Protein AF-A0A941GBY7-F1 (afdb_monomer_lite)

Structure (mmCIF, N/CA/C/O backbone):
data_AF-A0A941GBY7-F1
#
_entry.id   AF-A0A941GBY7-F1
#
loop_
_atom_site.group_PDB
_atom_site.id
_atom_site.type_symbol
_atom_site.label_atom_id
_atom_site.label_alt_id
_atom_site.label_comp_id
_atom_site.label_asym_id
_atom_site.label_entity_id
_atom_site.label_seq_id
_atom_site.pdbx_PDB_ins_code
_atom_site.Cartn_x
_atom_site.Cartn_y
_atom_site.Cartn_z
_atom_site.occupancy
_atom_site.B_iso_or_equiv
_atom_site.auth_seq_id
_atom_site.auth_comp_id
_atom_site.auth_asym_id
_atom_site.auth_atom_id
_atom_site.pdbx_PDB_model_num
ATOM 1 N N . MET A 1 1 ? 12.170 17.954 30.247 1.00 37.78 1 MET A N 1
ATOM 2 C CA . MET A 1 1 ? 12.314 16.527 29.883 1.00 37.78 1 MET A CA 1
ATOM 3 C C . MET A 1 1 ? 11.097 16.130 29.065 1.00 37.78 1 MET A C 1
ATOM 5 O O . MET A 1 1 ? 9.995 16.237 29.581 1.00 37.78 1 MET A O 1
ATOM 9 N N . VAL A 1 2 ? 11.261 15.759 27.794 1.00 40.28 2 VAL A N 1
ATOM 10 C CA . VAL A 1 2 ? 10.148 15.296 26.946 1.00 40.28 2 VAL A CA 1
ATOM 11 C C . VAL A 1 2 ? 10.122 13.772 27.020 1.00 40.28 2 VAL A C 1
ATOM 13 O O . VAL A 1 2 ? 11.065 13.121 26.584 1.00 40.28 2 VAL A O 1
ATOM 16 N N . HIS A 1 3 ? 9.088 13.201 27.634 1.00 43.56 3 HIS A N 1
ATOM 17 C CA . HIS A 1 3 ? 8.859 11.757 27.631 1.00 43.56 3 HIS A CA 1
ATOM 18 C C . HIS A 1 3 ? 8.096 11.383 26.361 1.00 43.56 3 HIS A C 1
ATOM 20 O O . HIS A 1 3 ? 6.925 11.730 26.212 1.00 43.56 3 HIS A O 1
ATOM 26 N N . ALA A 1 4 ? 8.750 10.672 25.444 1.00 46.84 4 ALA A N 1
ATOM 27 C CA . ALA A 1 4 ? 8.043 9.957 24.394 1.00 46.84 4 ALA A CA 1
ATOM 28 C C . ALA A 1 4 ? 7.341 8.764 25.057 1.00 46.84 4 ALA A C 1
ATOM 30 O O . ALA A 1 4 ? 7.985 7.768 25.382 1.00 46.84 4 ALA A O 1
ATOM 31 N N . GLN A 1 5 ? 6.036 8.877 25.318 1.00 52.03 5 GLN A N 1
ATOM 32 C CA . GLN A 1 5 ? 5.239 7.700 25.654 1.00 52.03 5 GLN A CA 1
ATOM 33 C C . GLN A 1 5 ? 5.257 6.780 24.430 1.00 52.03 5 GLN A C 1
ATOM 35 O O . GLN A 1 5 ? 4.668 7.098 23.398 1.00 52.03 5 GLN A O 1
ATOM 40 N N . GLY A 1 6 ? 6.008 5.681 24.521 1.00 51.50 6 GLY A N 1
ATOM 41 C CA . GLY A 1 6 ? 6.032 4.655 23.487 1.00 51.50 6 GLY A CA 1
ATOM 42 C C . GLY A 1 6 ? 4.633 4.068 23.313 1.00 51.50 6 GLY A C 1
ATOM 43 O O . GLY A 1 6 ? 4.013 3.650 24.286 1.00 51.50 6 GLY A O 1
ATOM 44 N N . GLY A 1 7 ? 4.126 4.074 22.082 1.00 51.25 7 GLY A N 1
ATOM 45 C CA . GLY A 1 7 ? 2.881 3.406 21.710 1.00 51.25 7 GLY A CA 1
ATOM 46 C C . GLY A 1 7 ? 3.167 2.098 20.977 1.00 51.25 7 GLY A C 1
ATOM 47 O O . GLY A 1 7 ? 4.108 2.022 20.189 1.00 51.25 7 GLY A O 1
ATOM 48 N N . GLU A 1 8 ? 2.351 1.075 21.220 1.00 49.72 8 GLU A N 1
ATOM 49 C CA . GLU A 1 8 ? 2.406 -0.206 20.508 1.00 49.72 8 GLU A CA 1
ATOM 50 C C . GLU A 1 8 ? 1.492 -0.154 19.270 1.00 49.72 8 GLU A C 1
ATOM 52 O O . GLU A 1 8 ? 0.307 0.168 19.380 1.00 49.72 8 GLU A O 1
ATOM 57 N N . ILE A 1 9 ? 2.024 -0.475 18.083 1.00 47.28 9 ILE A N 1
ATOM 58 C CA . ILE A 1 9 ? 1.229 -0.637 16.855 1.00 47.28 9 ILE A CA 1
ATOM 59 C C . ILE A 1 9 ? 1.098 -2.133 16.575 1.00 47.28 9 ILE A C 1
ATOM 61 O O . ILE A 1 9 ? 2.081 -2.793 16.244 1.00 47.28 9 ILE A O 1
ATOM 65 N N . ARG A 1 10 ? -0.121 -2.668 16.693 1.00 48.28 10 ARG A N 1
ATOM 66 C CA . ARG A 1 10 ? -0.429 -4.064 16.353 1.00 48.28 10 ARG A CA 1
ATOM 67 C C . ARG A 1 10 ? -1.014 -4.148 14.950 1.00 48.28 10 ARG A C 1
ATOM 69 O O . ARG A 1 10 ? -2.079 -3.595 14.690 1.00 48.28 10 ARG A O 1
ATOM 76 N N . PHE A 1 11 ? -0.329 -4.867 14.066 1.00 54.28 11 PHE A N 1
ATOM 77 C CA . PHE A 1 11 ? -0.818 -5.186 12.728 1.00 54.28 11 PHE A CA 1
ATOM 78 C C . PHE A 1 11 ? -1.492 -6.561 12.753 1.00 54.28 11 PHE A C 1
ATOM 80 O O . PHE A 1 11 ? -0.863 -7.550 13.119 1.00 54.28 11 PHE A O 1
ATOM 87 N N . TYR A 1 12 ? -2.764 -6.625 12.360 1.00 54.88 12 TYR A N 1
ATOM 88 C CA . TYR A 1 12 ? -3.480 -7.881 12.137 1.00 54.88 12 TYR A CA 1
ATOM 89 C C . TYR A 1 12 ? -3.675 -8.055 10.630 1.00 54.88 12 TYR A C 1
ATOM 91 O O . TYR A 1 12 ? -4.356 -7.251 9.999 1.00 54.88 12 TYR A O 1
ATOM 99 N N . GLY A 1 13 ? -3.060 -9.081 10.045 1.00 53.50 13 GLY A N 1
ATOM 100 C CA . GLY A 1 13 ? -3.167 -9.386 8.620 1.00 53.50 13 GLY A CA 1
ATOM 101 C C . GLY A 1 13 ? -2.752 -10.824 8.328 1.00 53.50 13 GLY A C 1
ATOM 102 O O . GLY A 1 13 ? -2.022 -11.431 9.109 1.00 53.50 13 GLY A O 1
ATOM 103 N N . ALA A 1 14 ? -3.234 -11.374 7.217 1.00 50.75 14 ALA A N 1
ATOM 104 C CA . ALA A 1 14 ? -2.762 -12.650 6.695 1.00 50.75 14 ALA A CA 1
ATOM 105 C C . ALA A 1 14 ? -1.593 -12.397 5.734 1.00 50.75 14 ALA A C 1
ATOM 107 O O . ALA A 1 14 ? -1.696 -11.546 4.850 1.00 50.75 14 ALA A O 1
ATOM 108 N N . VAL A 1 15 ? -0.495 -13.143 5.885 1.00 49.91 15 VAL A N 1
ATOM 109 C CA . VAL A 1 15 ? 0.539 -13.227 4.846 1.00 49.91 15 VAL A CA 1
ATOM 110 C C . VAL A 1 15 ? 0.012 -14.180 3.776 1.00 49.91 15 VAL A C 1
ATOM 112 O O . VAL A 1 15 ? 0.206 -15.388 3.849 1.00 49.91 15 VAL A O 1
ATOM 115 N N . VAL A 1 16 ? -0.740 -13.637 2.825 1.00 47.25 16 VAL A N 1
ATOM 116 C CA . VAL A 1 16 ? -1.002 -14.304 1.543 1.00 47.25 16 VAL A CA 1
ATOM 117 C C . VAL A 1 16 ? 0.313 -14.318 0.750 1.00 47.25 16 VAL A C 1
ATOM 119 O O . VAL A 1 16 ? 1.094 -13.375 0.893 1.00 47.25 16 VAL A O 1
ATOM 122 N N . GLU A 1 17 ? 0.579 -15.402 0.004 1.00 48.00 17 GLU A N 1
ATOM 123 C CA . GLU A 1 17 ? 1.711 -15.607 -0.933 1.00 48.00 17 GLU A CA 1
ATOM 124 C C . GLU A 1 17 ? 2.308 -14.306 -1.475 1.00 48.00 17 GLU A C 1
ATOM 126 O O . GLU A 1 17 ? 1.513 -13.409 -1.748 1.00 48.00 17 GLU A O 1
ATOM 131 N N . PRO A 1 18 ? 3.649 -14.194 -1.657 1.00 55.41 18 PRO A N 1
ATOM 132 C CA . PRO A 1 18 ? 4.381 -12.925 -1.727 1.00 55.41 18 PRO A CA 1
ATOM 133 C C . PRO A 1 18 ? 3.567 -11.862 -2.444 1.00 55.41 18 PRO A C 1
ATOM 135 O O . PRO A 1 18 ? 3.534 -11.810 -3.673 1.00 55.41 18 PRO A O 1
ATOM 138 N N . ALA A 1 19 ? 2.839 -11.074 -1.645 1.00 62.25 19 ALA A N 1
ATOM 139 C CA . ALA A 1 19 ? 1.800 -10.243 -2.205 1.00 62.25 19 ALA A CA 1
ATOM 140 C C . ALA A 1 19 ? 2.494 -9.282 -3.162 1.00 62.25 19 ALA A C 1
ATOM 142 O O . ALA A 1 19 ? 3.402 -8.536 -2.769 1.00 62.25 19 ALA A O 1
ATOM 143 N N . SER A 1 20 ? 2.094 -9.317 -4.434 1.00 75.81 20 SER A N 1
ATOM 144 C CA . SER A 1 20 ? 2.694 -8.456 -5.449 1.00 75.81 20 SER A CA 1
ATOM 145 C C . SER A 1 20 ? 2.594 -6.987 -5.038 1.00 75.81 20 SER A C 1
ATOM 147 O O . SER A 1 20 ? 3.386 -6.183 -5.512 1.00 75.81 20 SER A O 1
ATOM 149 N N . CYS A 1 21 ? 1.688 -6.657 -4.107 1.00 85.12 21 CYS A N 1
ATOM 150 C CA . CYS A 1 21 ? 1.500 -5.359 -3.482 1.00 85.12 21 CYS A CA 1
ATOM 151 C C . CYS A 1 21 ? 1.442 -5.445 -1.950 1.00 85.12 21 CYS A C 1
ATOM 153 O O . CYS A 1 21 ? 0.778 -6.313 -1.389 1.00 85.12 21 CYS A O 1
ATOM 155 N N . LEU A 1 22 ? 2.099 -4.501 -1.272 1.00 85.88 22 LEU A N 1
ATOM 156 C CA . LEU A 1 22 ? 2.088 -4.358 0.184 1.00 85.88 22 LEU A CA 1
ATOM 157 C C . LEU A 1 22 ? 1.482 -3.005 0.581 1.00 85.88 22 LEU A C 1
ATOM 159 O O . LEU A 1 22 ? 1.875 -1.979 0.015 1.00 85.88 22 LEU A O 1
ATOM 163 N N . PRO A 1 23 ? 0.561 -2.964 1.560 1.00 83.75 23 PRO A N 1
ATOM 164 C CA . PRO A 1 23 ? 0.056 -1.708 2.085 1.00 83.75 23 PRO A CA 1
ATOM 165 C C . PRO A 1 23 ? 1.096 -1.054 3.003 1.00 83.75 23 PRO A C 1
ATOM 167 O O . PRO A 1 23 ? 1.738 -1.708 3.825 1.00 83.75 23 PRO A O 1
ATOM 170 N N . LYS A 1 24 ? 1.231 0.263 2.893 1.00 82.94 24 LYS A N 1
ATOM 171 C CA . LYS A 1 24 ? 2.051 1.113 3.752 1.00 82.94 24 LYS A CA 1
ATOM 172 C C . LYS A 1 24 ? 1.140 2.080 4.487 1.00 82.94 24 LYS A C 1
ATOM 174 O O . LYS A 1 24 ? 0.463 2.908 3.878 1.00 82.94 24 LYS A O 1
ATOM 179 N N . THR A 1 25 ? 1.131 1.980 5.809 1.00 76.62 25 THR A N 1
ATOM 180 C CA . THR A 1 25 ? 0.357 2.869 6.677 1.00 76.62 25 THR A CA 1
ATOM 181 C C . THR A 1 25 ? 1.296 3.817 7.414 1.00 76.62 25 THR A C 1
ATOM 183 O O . THR A 1 25 ? 2.433 3.467 7.741 1.00 76.62 25 THR A O 1
ATOM 186 N N . ARG A 1 26 ? 0.838 5.046 7.672 1.00 73.56 26 ARG A N 1
ATOM 187 C CA . ARG A 1 26 ? 1.528 5.959 8.594 1.00 73.56 26 ARG A CA 1
ATOM 188 C C . ARG A 1 26 ? 0.850 5.920 9.962 1.00 73.56 26 ARG A C 1
ATOM 190 O O . ARG A 1 26 ? -0.377 6.024 10.013 1.00 73.56 26 ARG A O 1
ATOM 197 N N . PRO A 1 27 ? 1.611 5.841 11.068 1.00 68.19 27 PRO A N 1
ATOM 198 C CA . PRO A 1 27 ? 1.046 5.950 12.408 1.00 68.19 27 PRO A CA 1
ATOM 199 C C . PRO A 1 27 ? 0.178 7.209 12.545 1.00 68.19 27 PRO A C 1
ATOM 201 O O . PRO A 1 27 ? 0.583 8.295 12.136 1.00 68.19 27 PRO A O 1
ATOM 204 N N . GLY A 1 28 ? -1.030 7.060 13.091 1.00 67.12 28 GLY A N 1
ATOM 205 C CA . GLY A 1 28 ? -1.968 8.171 13.296 1.00 67.12 28 GLY A CA 1
ATOM 206 C C . GLY A 1 28 ? -2.713 8.661 12.047 1.00 67.12 28 GLY A C 1
ATOM 207 O O . GLY A 1 28 ? -3.566 9.538 12.175 1.00 67.12 28 GLY A O 1
ATOM 208 N N . SER A 1 29 ? -2.455 8.092 10.865 1.00 69.25 29 SER A N 1
ATOM 209 C CA . SER A 1 29 ? -3.155 8.421 9.619 1.00 69.25 29 SER A CA 1
ATOM 210 C C . SER A 1 29 ? -3.961 7.2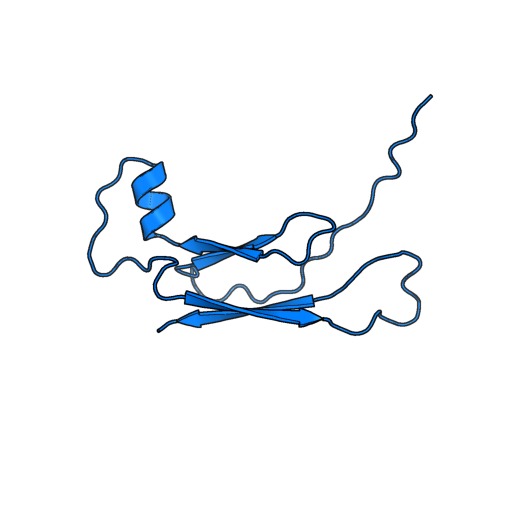30 9.102 1.00 69.25 29 SER A C 1
ATOM 212 O O . SER A 1 29 ? -3.510 6.091 9.170 1.00 69.25 29 SER A O 1
ATOM 214 N N . LEU A 1 30 ? -5.143 7.503 8.543 1.00 69.81 30 LEU A N 1
ATOM 215 C CA . LEU A 1 30 ? -5.919 6.524 7.765 1.00 69.81 30 LEU A CA 1
ATOM 216 C C . LEU A 1 30 ? -5.490 6.484 6.290 1.00 69.81 30 LEU A C 1
ATOM 218 O O . LEU A 1 30 ? -6.064 5.740 5.500 1.00 69.81 30 LEU A O 1
ATOM 222 N N . GLN A 1 31 ? -4.497 7.287 5.901 1.00 79.75 31 GLN A N 1
ATOM 223 C CA . GLN A 1 31 ? -3.934 7.218 4.560 1.00 79.75 31 GLN A CA 1
ATOM 224 C C . GLN A 1 31 ? -3.092 5.953 4.427 1.00 79.75 31 GLN A C 1
ATOM 226 O O . GLN A 1 31 ? -2.104 5.762 5.143 1.00 79.75 31 GLN A O 1
ATOM 231 N N . VAL A 1 32 ? -3.489 5.117 3.476 1.00 83.25 32 VAL A N 1
ATOM 232 C CA . VAL A 1 32 ? -2.785 3.900 3.096 1.00 83.25 32 VAL A CA 1
ATOM 233 C C . VAL A 1 32 ? -2.245 4.103 1.694 1.00 83.25 32 VAL A C 1
ATOM 235 O O . VAL A 1 32 ? -3.006 4.371 0.766 1.00 83.25 32 VAL A O 1
ATOM 238 N N . SER A 1 33 ? -0.931 3.990 1.540 1.00 84.88 33 SER A N 1
ATOM 239 C CA . SER A 1 33 ? -0.314 3.836 0.227 1.00 84.88 33 SER A CA 1
ATOM 240 C C . SER A 1 33 ? -0.065 2.360 -0.054 1.00 84.88 33 SER A C 1
ATOM 242 O O . SER A 1 33 ? -0.086 1.526 0.848 1.00 84.88 33 SER A O 1
ATOM 244 N N . VAL A 1 34 ? 0.151 2.021 -1.317 1.00 87.25 34 VAL A N 1
ATOM 245 C CA . VAL A 1 34 ? 0.495 0.663 -1.730 1.00 87.25 34 VAL A CA 1
ATOM 246 C C . VAL A 1 34 ? 1.815 0.707 -2.466 1.00 87.25 34 VAL A C 1
ATOM 248 O O . VAL A 1 34 ? 2.055 1.594 -3.281 1.00 87.25 34 VAL A O 1
ATOM 251 N N . GLU A 1 35 ? 2.668 -0.262 -2.172 1.00 88.69 35 GLU A N 1
ATOM 252 C CA . GLU A 1 35 ? 3.897 -0.502 -2.905 1.00 88.69 35 GLU A CA 1
ATOM 253 C C . GLU A 1 35 ? 3.836 -1.882 -3.551 1.00 88.69 35 GLU A C 1
ATOM 255 O O . GLU A 1 35 ? 3.813 -2.896 -2.844 1.00 88.69 35 GLU A O 1
ATOM 260 N N . CYS A 1 36 ? 3.837 -1.922 -4.884 1.00 89.38 36 CYS A N 1
ATOM 261 C CA . CYS A 1 36 ? 3.881 -3.170 -5.625 1.00 89.38 36 CYS A CA 1
ATOM 262 C C . CYS A 1 36 ? 5.270 -3.482 -6.180 1.00 89.38 36 CYS A C 1
ATOM 264 O O . CYS A 1 36 ? 6.228 -2.716 -6.042 1.00 89.38 36 CYS A O 1
ATOM 266 N N . GLU A 1 37 ? 5.392 -4.670 -6.758 1.00 88.88 37 GLU A N 1
ATOM 267 C CA . GLU A 1 37 ? 6.617 -5.186 -7.348 1.00 88.88 37 GLU A CA 1
ATOM 268 C C . GLU A 1 37 ? 7.168 -4.262 -8.430 1.00 88.88 37 GLU A C 1
ATOM 270 O O . GLU A 1 37 ? 8.364 -3.980 -8.415 1.00 88.88 37 GLU A O 1
ATOM 275 N N . ALA A 1 38 ? 6.307 -3.721 -9.298 1.00 89.62 38 ALA A N 1
ATOM 276 C CA . ALA A 1 38 ? 6.727 -2.776 -10.324 1.00 89.62 38 ALA A CA 1
ATOM 277 C C . ALA A 1 38 ? 7.368 -1.525 -9.706 1.00 89.62 38 ALA A C 1
ATOM 279 O O . ALA A 1 38 ? 8.414 -1.074 -10.168 1.00 89.62 38 ALA A O 1
ATOM 280 N N . GLU A 1 39 ? 6.785 -0.960 -8.646 1.00 90.25 39 GLU A N 1
ATOM 281 C CA . GLU A 1 39 ? 7.342 0.209 -7.960 1.00 90.25 39 GLU A CA 1
ATOM 282 C C . GLU A 1 39 ? 8.649 -0.128 -7.232 1.00 90.25 39 GLU A C 1
ATOM 284 O O . GLU A 1 39 ? 9.598 0.655 -7.311 1.00 90.25 39 GLU A O 1
ATOM 289 N N . ARG A 1 40 ? 8.751 -1.307 -6.598 1.00 88.88 40 ARG A N 1
ATOM 290 C CA . ARG A 1 40 ? 10.009 -1.778 -5.987 1.00 88.88 40 ARG A CA 1
ATOM 291 C C . ARG A 1 40 ? 11.105 -1.989 -7.024 1.00 88.88 40 ARG A C 1
ATOM 293 O O . ARG A 1 40 ? 12.240 -1.579 -6.796 1.00 88.88 40 ARG A O 1
ATOM 300 N N . ALA A 1 41 ? 10.777 -2.598 -8.161 1.00 88.75 41 ALA A N 1
ATOM 301 C CA . ALA A 1 41 ? 11.710 -2.803 -9.261 1.00 88.75 41 ALA A CA 1
ATOM 302 C C . ALA A 1 41 ? 12.215 -1.457 -9.796 1.00 88.75 41 ALA A C 1
ATOM 304 O O . ALA A 1 41 ? 13.427 -1.264 -9.878 1.00 88.75 41 ALA A O 1
ATOM 305 N N . ARG A 1 42 ? 11.318 -0.486 -10.034 1.00 88.56 42 ARG A N 1
ATOM 306 C CA . ARG A 1 42 ? 11.699 0.882 -10.443 1.00 88.56 42 ARG A CA 1
ATOM 307 C C . ARG A 1 42 ? 12.617 1.553 -9.431 1.00 88.56 42 ARG A C 1
ATOM 309 O O . ARG A 1 42 ? 13.639 2.103 -9.825 1.00 88.56 42 ARG A O 1
ATOM 316 N N . ALA A 1 43 ? 12.270 1.504 -8.145 1.00 89.00 43 ALA A N 1
ATOM 317 C CA . ALA A 1 43 ? 13.068 2.116 -7.083 1.00 89.00 43 ALA A CA 1
ATOM 318 C C . ALA A 1 43 ? 14.465 1.482 -6.956 1.00 89.00 43 ALA A C 1
ATOM 320 O O . ALA A 1 43 ? 15.423 2.170 -6.619 1.00 89.00 43 ALA A O 1
ATOM 321 N N . ALA A 1 44 ? 14.590 0.190 -7.271 1.00 91.50 44 ALA A N 1
ATOM 322 C CA . ALA A 1 44 ? 15.854 -0.541 -7.299 1.00 91.50 44 ALA A CA 1
ATOM 323 C C . ALA A 1 44 ? 16.617 -0.426 -8.637 1.00 91.50 44 ALA A C 1
ATOM 325 O O . ALA A 1 44 ? 17.632 -1.098 -8.810 1.00 91.50 44 ALA A O 1
ATOM 326 N N . GLY A 1 45 ? 16.128 0.361 -9.605 1.00 92.06 45 GLY A N 1
ATOM 327 C CA . GLY A 1 45 ? 16.738 0.483 -10.935 1.00 92.06 45 GLY A CA 1
ATOM 328 C C . GLY A 1 45 ? 16.637 -0.784 -11.795 1.00 92.06 45 GLY A C 1
ATOM 329 O O . GLY A 1 45 ? 17.386 -0.940 -12.757 1.00 92.06 45 GLY A O 1
ATOM 330 N N . ARG A 1 46 ? 15.731 -1.706 -11.453 1.00 92.25 46 ARG A N 1
ATOM 331 C CA . ARG A 1 46 ? 15.486 -2.943 -12.201 1.00 92.25 46 ARG A CA 1
ATOM 332 C C . ARG A 1 46 ? 14.469 -2.703 -13.322 1.00 92.25 46 ARG A C 1
ATOM 334 O O . ARG A 1 46 ? 13.562 -1.882 -13.159 1.00 92.25 46 ARG A O 1
ATOM 341 N N . PRO A 1 47 ? 14.582 -3.433 -14.446 1.00 88.88 47 PRO A N 1
ATOM 342 C CA . PRO A 1 47 ? 13.566 -3.390 -15.485 1.0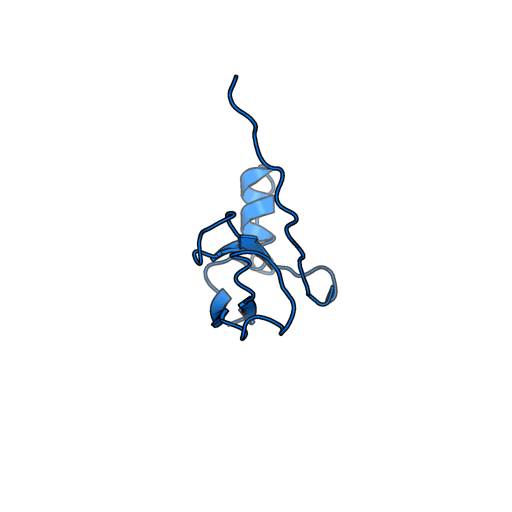0 88.88 47 PRO A CA 1
ATOM 343 C C . PRO A 1 47 ? 12.219 -3.855 -14.924 1.00 88.88 47 PRO A C 1
ATOM 345 O O . PRO A 1 47 ? 12.157 -4.772 -14.106 1.00 88.88 47 PRO A O 1
ATOM 348 N N . VAL A 1 48 ? 11.154 -3.199 -15.377 1.00 89.00 48 VAL A N 1
ATOM 349 C CA . VAL A 1 48 ? 9.771 -3.541 -15.041 1.00 89.00 48 VAL A CA 1
ATOM 350 C C . VAL A 1 48 ? 9.171 -4.259 -16.231 1.00 89.00 48 VAL A C 1
ATOM 352 O O . VAL A 1 48 ? 9.146 -3.694 -17.326 1.00 89.00 48 VAL A O 1
ATOM 355 N N . ASP A 1 49 ? 8.683 -5.472 -16.020 1.00 85.50 49 ASP A N 1
ATOM 356 C CA . ASP A 1 49 ? 7.937 -6.200 -17.040 1.00 85.50 49 ASP A CA 1
ATOM 357 C C . ASP A 1 49 ? 6.423 -5.935 -16.931 1.00 85.50 49 ASP A C 1
ATOM 359 O O . ASP A 1 49 ? 5.934 -5.342 -15.969 1.00 85.50 49 ASP A O 1
ATOM 363 N N . ALA A 1 50 ? 5.669 -6.352 -17.950 1.00 81.06 50 ALA A N 1
ATOM 364 C CA . ALA A 1 50 ? 4.218 -6.174 -17.988 1.00 81.06 50 ALA A CA 1
ATOM 365 C C . ALA A 1 50 ? 3.450 -7.122 -17.043 1.00 81.06 50 ALA A C 1
ATOM 367 O O . ALA A 1 50 ? 2.273 -6.887 -16.778 1.00 81.06 50 ALA A O 1
ATOM 368 N N . SER A 1 51 ? 4.091 -8.186 -16.550 1.00 81.75 51 SER A N 1
ATOM 369 C CA . SER A 1 51 ? 3.514 -9.123 -15.579 1.00 81.75 51 SER A CA 1
ATOM 370 C C . SER A 1 51 ? 3.646 -8.641 -14.130 1.00 81.75 51 SER A C 1
ATOM 372 O O . SER A 1 51 ? 2.855 -9.046 -13.277 1.00 81.75 51 SER A O 1
ATOM 374 N N . MET A 1 52 ? 4.572 -7.718 -13.852 1.00 85.62 52 MET A N 1
ATOM 375 C CA . MET A 1 52 ? 4.718 -7.080 -12.549 1.00 85.62 52 MET A CA 1
ATOM 376 C C . MET A 1 52 ? 3.492 -6.228 -12.228 1.00 85.62 52 MET A C 1
ATOM 378 O O . MET A 1 52 ? 3.120 -5.300 -12.954 1.00 85.62 52 MET A O 1
ATOM 382 N N . ARG A 1 53 ? 2.884 -6.490 -11.070 1.00 85.38 53 ARG A N 1
ATOM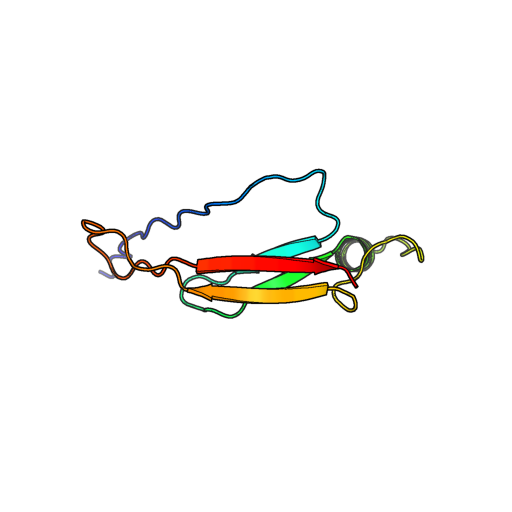 383 C CA . ARG A 1 53 ? 1.783 -5.662 -10.573 1.00 85.38 53 ARG A CA 1
ATOM 384 C C . ARG A 1 53 ? 2.293 -4.270 -10.214 1.00 85.38 53 ARG A C 1
ATOM 386 O O . ARG A 1 53 ? 3.341 -4.114 -9.589 1.00 85.38 53 ARG A O 1
ATOM 393 N N . SER A 1 54 ? 1.498 -3.272 -10.584 1.00 85.25 54 SER A N 1
ATOM 394 C CA . SER A 1 54 ? 1.686 -1.864 -10.242 1.00 85.25 54 SER A CA 1
ATOM 395 C C . SER A 1 54 ? 0.519 -1.388 -9.391 1.00 85.25 54 SER A C 1
ATOM 397 O O . SER A 1 54 ? -0.618 -1.823 -9.590 1.00 85.25 54 SER A O 1
ATOM 399 N N . ALA A 1 55 ? 0.784 -0.428 -8.509 1.00 86.25 55 ALA A N 1
ATOM 400 C CA . ALA A 1 55 ? -0.223 0.210 -7.667 1.00 86.25 55 ALA A CA 1
ATOM 401 C C . ALA A 1 55 ? -1.370 0.846 -8.476 1.00 86.25 55 ALA A C 1
ATOM 403 O O . ALA A 1 55 ? -2.463 1.028 -7.950 1.00 86.25 55 ALA A O 1
ATOM 404 N N . ARG A 1 56 ? -1.158 1.139 -9.769 1.00 85.31 56 ARG A N 1
ATOM 405 C CA . ARG A 1 56 ? -2.200 1.651 -10.679 1.00 85.31 56 ARG A CA 1
ATOM 406 C C . ARG A 1 56 ? -3.374 0.690 -10.882 1.00 85.31 56 ARG A C 1
ATOM 408 O O . ARG A 1 56 ? -4.465 1.151 -11.189 1.00 85.31 56 ARG A O 1
ATOM 415 N N . HIS A 1 57 ? -3.152 -0.611 -10.710 1.00 83.62 57 HIS A N 1
ATOM 416 C CA . HIS A 1 57 ? -4.173 -1.654 -10.859 1.00 83.62 57 HIS A CA 1
ATOM 417 C C . HIS A 1 57 ? -4.608 -2.223 -9.504 1.00 83.62 57 HIS A C 1
ATOM 419 O O . HIS A 1 57 ? -5.075 -3.355 -9.420 1.00 83.62 57 HIS A O 1
ATOM 425 N N . VAL A 1 58 ? -4.412 -1.459 -8.425 1.00 85.19 58 VAL A N 1
ATOM 426 C CA . VAL A 1 58 ? -4.835 -1.852 -7.084 1.00 85.19 58 VAL A CA 1
ATOM 427 C C . VAL A 1 58 ? -5.785 -0.818 -6.524 1.00 85.19 58 VAL A C 1
ATOM 429 O O . VAL A 1 58 ? -5.439 0.350 -6.349 1.00 85.19 58 VAL A O 1
ATOM 432 N N . GLN A 1 59 ? -6.982 -1.272 -6.184 1.00 86.06 59 GLN A N 1
ATOM 433 C CA . GLN A 1 59 ? -7.916 -0.491 -5.400 1.00 86.06 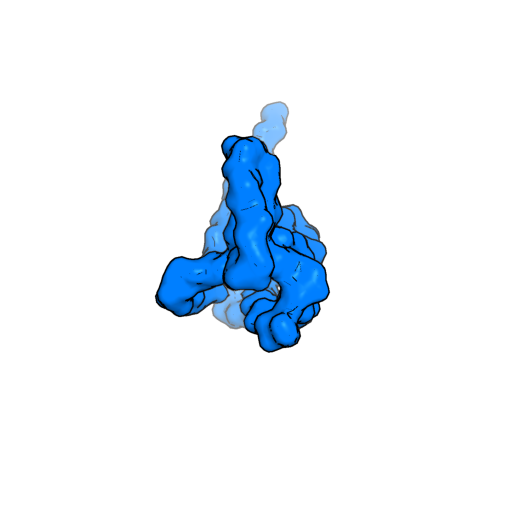59 GLN A CA 1
ATOM 434 C C . GLN A 1 59 ? -7.689 -0.777 -3.917 1.00 86.06 59 GLN A C 1
ATOM 436 O O . GLN A 1 59 ? -7.637 -1.930 -3.490 1.00 86.06 59 GLN A O 1
ATOM 441 N N . VAL A 1 60 ? -7.563 0.287 -3.127 1.00 85.12 60 VAL A N 1
ATOM 442 C CA . VAL A 1 60 ? -7.379 0.207 -1.677 1.00 85.12 60 VAL A CA 1
ATOM 443 C C . VAL A 1 60 ? -8.676 0.591 -0.994 1.00 85.12 60 VAL A C 1
ATOM 445 O O . VAL A 1 60 ? -9.223 1.664 -1.254 1.00 85.12 60 VAL A O 1
ATOM 448 N N . ARG A 1 61 ? -9.139 -0.255 -0.079 1.00 85.69 61 ARG A N 1
ATOM 449 C CA . ARG A 1 61 ? -10.244 0.059 0.824 1.00 85.69 61 ARG A CA 1
ATOM 450 C C . ARG A 1 61 ? -9.768 -0.041 2.267 1.00 85.69 61 ARG A C 1
ATOM 452 O O . ARG A 1 61 ? -9.069 -0.986 2.624 1.00 85.69 61 ARG A O 1
ATOM 459 N N . VAL A 1 62 ? -10.136 0.946 3.076 1.00 82.69 62 VAL A N 1
ATOM 460 C CA . VAL A 1 62 ? -9.794 1.011 4.499 1.00 82.69 62 VAL A CA 1
ATOM 461 C C . VAL A 1 62 ? -11.087 1.061 5.291 1.00 82.69 62 VAL A C 1
ATOM 463 O O . VAL A 1 62 ? -11.817 2.047 5.219 1.00 82.69 62 VAL A O 1
ATOM 466 N N . ASP A 1 63 ? -11.361 0.005 6.045 1.00 82.25 63 ASP A N 1
ATOM 467 C CA . ASP A 1 63 ? -12.560 -0.102 6.868 1.00 82.25 63 ASP A CA 1
ATOM 468 C C . ASP A 1 63 ? -12.172 0.017 8.348 1.00 82.25 63 ASP A C 1
ATOM 470 O O . ASP A 1 63 ? -11.357 -0.776 8.832 1.00 82.25 63 ASP A O 1
ATOM 474 N N . PRO A 1 64 ? -12.700 1.006 9.092 1.00 77.50 64 PRO A N 1
ATOM 475 C CA . PRO A 1 64 ? -12.425 1.121 10.515 1.00 77.50 64 PRO A CA 1
ATOM 476 C C . PRO A 1 64 ? -13.033 -0.072 11.259 1.00 77.50 64 PRO A C 1
ATOM 478 O O . PRO A 1 64 ? -14.170 -0.467 11.008 1.00 77.50 64 PRO A O 1
ATOM 481 N N . LEU A 1 65 ? -12.282 -0.622 12.208 1.00 75.12 65 LEU A N 1
ATOM 482 C CA . LEU A 1 65 ? -12.784 -1.629 13.131 1.00 75.12 65 LEU A CA 1
ATOM 483 C C . LEU A 1 65 ? -13.179 -0.967 14.452 1.00 75.12 65 LEU A C 1
ATOM 485 O O . LEU A 1 65 ? -12.497 -0.035 14.898 1.00 75.12 65 LEU A O 1
ATOM 489 N N . PRO A 1 66 ? -14.243 -1.456 15.112 1.00 71.06 66 PRO A N 1
ATOM 490 C CA . PRO A 1 66 ? -14.586 -0.987 16.443 1.00 71.06 66 PRO A CA 1
ATOM 491 C C . PRO A 1 66 ? -13.395 -1.180 17.393 1.00 71.06 66 PRO A C 1
ATOM 493 O O . PRO A 1 66 ? -12.631 -2.149 17.296 1.00 71.06 66 PRO A O 1
ATOM 496 N N . ALA A 1 67 ? -13.215 -0.227 18.308 1.00 66.94 67 ALA A N 1
ATOM 497 C CA . ALA A 1 67 ? -12.249 -0.381 19.385 1.00 66.94 67 ALA A CA 1
ATOM 498 C C . ALA A 1 67 ? -12.624 -1.629 20.196 1.00 66.94 67 ALA A C 1
ATOM 500 O O . ALA A 1 67 ? -13.791 -1.821 20.534 1.00 66.94 67 ALA A O 1
ATOM 501 N N . ARG A 1 68 ? -11.650 -2.496 20.487 1.00 61.75 68 ARG A N 1
ATOM 502 C CA . ARG A 1 68 ? -11.891 -3.630 21.384 1.00 61.75 68 ARG A CA 1
ATOM 503 C C . ARG A 1 68 ? -12.166 -3.097 22.789 1.00 61.75 68 ARG A C 1
ATOM 505 O O . ARG A 1 68 ? -11.400 -2.265 23.278 1.00 61.75 68 ARG A O 1
ATOM 512 N N . GLU A 1 69 ? -13.224 -3.589 23.432 1.00 47.25 69 GLU A N 1
ATOM 513 C CA . GLU A 1 69 ? -13.463 -3.349 24.858 1.00 47.25 69 GLU A C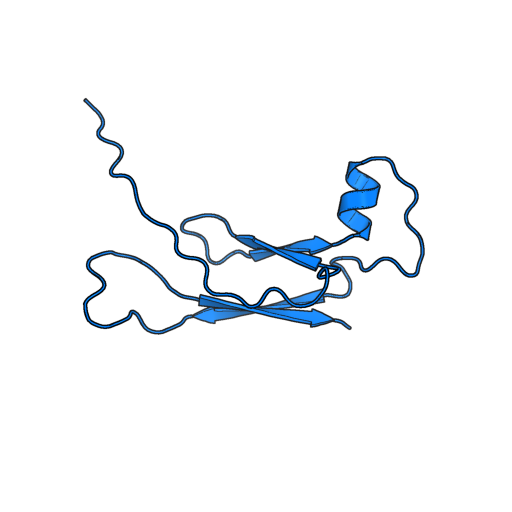A 1
ATOM 514 C C . GLU A 1 69 ? -12.203 -3.709 25.660 1.00 47.25 69 GLU A C 1
ATOM 516 O O . GLU A 1 69 ? -11.592 -4.756 25.447 1.00 47.25 69 GLU A O 1
ATOM 521 N N . GLY A 1 70 ? -11.766 -2.796 26.530 1.00 55.81 70 GLY A N 1
ATOM 522 C CA . GLY A 1 70 ? -10.543 -2.950 27.325 1.00 55.81 70 GLY A CA 1
ATOM 523 C C . GLY A 1 70 ? -9.253 -2.429 26.678 1.00 55.81 70 GLY A C 1
ATOM 524 O O . GLY A 1 70 ? -8.213 -2.436 27.336 1.00 55.81 70 GLY A O 1
ATOM 525 N N . ALA A 1 71 ? -9.280 -1.923 25.440 1.00 56.50 71 ALA A N 1
ATOM 526 C CA . ALA A 1 71 ? -8.136 -1.213 24.867 1.00 56.50 71 ALA A CA 1
ATOM 527 C C . ALA A 1 71 ? -7.972 0.163 25.544 1.00 56.50 71 ALA A C 1
ATOM 529 O O . ALA A 1 71 ? -8.554 1.162 25.121 1.00 56.50 71 ALA A O 1
ATOM 530 N N . GLN A 1 72 ? -7.182 0.225 26.619 1.00 45.84 72 GLN A N 1
ATOM 531 C CA . GLN A 1 72 ? -6.726 1.487 27.201 1.00 45.84 72 GLN A CA 1
ATOM 532 C C . GLN A 1 72 ? -5.777 2.188 26.219 1.00 45.84 72 GLN A C 1
ATOM 534 O O . GLN A 1 72 ? -4.586 1.902 26.160 1.00 45.84 72 GLN A O 1
ATOM 539 N N . GLY A 1 73 ? -6.320 3.103 25.418 1.00 53.84 73 GLY A N 1
ATOM 540 C CA . GLY A 1 73 ? -5.547 3.946 24.511 1.00 53.84 73 GLY A CA 1
ATOM 541 C C . GLY A 1 73 ? -6.322 4.312 23.251 1.00 53.84 73 GLY A C 1
ATOM 542 O O . GLY A 1 73 ? -7.228 3.599 22.831 1.00 53.84 73 GLY A O 1
ATOM 543 N N . LYS A 1 74 ? -5.946 5.427 22.613 1.00 58.94 74 LYS A N 1
ATOM 544 C CA . LYS A 1 74 ? -6.496 5.916 21.331 1.00 58.94 74 LYS A CA 1
ATOM 545 C C . LYS A 1 74 ? -6.115 5.013 20.136 1.00 58.94 74 LYS A C 1
ATOM 547 O O . LYS A 1 74 ? -5.825 5.513 19.049 1.00 58.94 74 LYS A O 1
ATOM 552 N N . THR A 1 75 ? -6.058 3.698 20.320 1.00 60.66 75 THR A N 1
ATOM 553 C CA . THR A 1 75 ? -5.684 2.739 19.280 1.00 60.66 75 THR A CA 1
ATOM 554 C C . THR A 1 75 ? -6.854 2.577 18.320 1.00 60.66 75 THR A C 1
ATOM 556 O O . THR A 1 75 ? -7.888 2.005 18.660 1.00 60.66 75 THR A O 1
ATOM 559 N N . ARG A 1 76 ? -6.704 3.125 17.111 1.00 66.00 76 ARG A N 1
ATOM 560 C CA . ARG A 1 76 ? -7.670 2.964 16.020 1.00 66.00 76 ARG A CA 1
ATOM 561 C C . ARG A 1 76 ? -7.312 1.711 15.232 1.00 66.00 76 ARG A C 1
ATOM 563 O O . ARG A 1 76 ? -6.240 1.655 14.637 1.00 66.00 76 ARG A O 1
ATOM 570 N N . ASN A 1 77 ? -8.210 0.734 15.229 1.00 73.38 77 ASN A N 1
ATOM 571 C CA . ASN A 1 77 ? -8.068 -0.483 14.439 1.00 73.38 77 ASN A CA 1
ATOM 572 C C . ASN A 1 7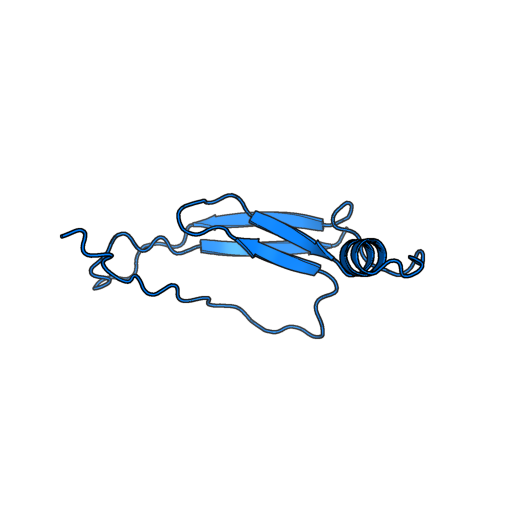7 ? -8.708 -0.275 13.062 1.00 73.38 77 ASN A C 1
ATOM 574 O O . ASN A 1 77 ? -9.721 0.416 12.946 1.00 73.38 77 ASN A O 1
ATOM 578 N N . TYR A 1 78 ? -8.135 -0.871 12.022 1.00 74.38 78 TYR A N 1
ATOM 579 C CA . TYR A 1 78 ? -8.679 -0.826 10.667 1.00 74.38 78 TYR A CA 1
ATOM 580 C C . TYR A 1 78 ? -8.266 -2.072 9.881 1.00 74.38 78 TYR A C 1
ATOM 582 O O . TYR A 1 78 ? -7.213 -2.656 10.139 1.00 74.38 78 TYR A O 1
ATOM 590 N N . VAL A 1 79 ? -9.099 -2.466 8.920 1.00 80.31 79 VAL A N 1
ATOM 591 C CA . VAL A 1 79 ? -8.788 -3.476 7.904 1.00 80.31 79 VAL A CA 1
ATOM 592 C C . VAL A 1 79 ? -8.411 -2.755 6.621 1.00 80.31 79 VAL A C 1
ATOM 594 O O . VAL A 1 79 ? -9.126 -1.859 6.177 1.00 80.31 79 VAL A O 1
ATOM 597 N N . VAL A 1 80 ? -7.293 -3.154 6.021 1.00 81.81 80 VAL A N 1
ATOM 598 C CA . VAL A 1 80 ? -6.899 -2.712 4.682 1.00 81.81 80 VAL A CA 1
ATOM 599 C C . VAL A 1 80 ? -7.160 -3.849 3.705 1.00 81.81 80 VAL A C 1
ATOM 601 O O . VAL A 1 80 ? -6.589 -4.927 3.849 1.00 81.81 80 VAL A O 1
ATOM 604 N N . THR A 1 81 ? -7.990 -3.591 2.700 1.00 84.56 81 THR A N 1
ATOM 605 C CA . THR A 1 81 ? -8.271 -4.521 1.603 1.00 84.56 81 THR A CA 1
ATOM 606 C C . THR A 1 81 ? -7.617 -4.012 0.324 1.00 84.56 81 THR A C 1
ATOM 608 O O . THR A 1 81 ? -7.803 -2.850 -0.044 1.00 84.56 81 THR A O 1
ATOM 611 N N . LEU A 1 82 ? -6.858 -4.881 -0.347 1.00 84.94 82 LEU A N 1
ATOM 612 C CA . LEU A 1 82 ? -6.254 -4.626 -1.655 1.00 84.94 82 LEU A CA 1
ATOM 613 C C . LEU A 1 82 ? -6.980 -5.462 -2.713 1.00 84.94 82 LEU A C 1
ATOM 615 O O . LEU A 1 82 ? -6.902 -6.689 -2.679 1.00 84.94 82 LEU A O 1
ATOM 619 N N . SER A 1 83 ? -7.664 -4.803 -3.646 1.00 84.50 83 SER A N 1
ATOM 620 C CA . SER A 1 83 ? -8.330 -5.453 -4.779 1.00 84.50 83 SER A CA 1
ATOM 621 C C . SER A 1 83 ? -7.501 -5.261 -6.044 1.00 84.50 83 SER A C 1
ATOM 623 O O . SER A 1 83 ? -7.200 -4.126 -6.412 1.00 84.50 83 SER A O 1
ATOM 625 N N . TYR A 1 84 ? -7.140 -6.360 -6.703 1.00 81.56 84 TYR A N 1
ATOM 626 C CA . TYR A 1 84 ? -6.362 -6.355 -7.942 1.00 81.56 84 TYR A CA 1
ATOM 627 C C . TYR A 1 84 ? -7.309 -6.312 -9.143 1.00 81.56 84 TYR A C 1
ATOM 629 O O . TYR A 1 84 ? -8.189 -7.167 -9.252 1.00 81.56 84 TYR A O 1
ATOM 637 N N . LEU A 1 85 ? -7.127 -5.310 -10.004 1.00 76.31 85 LEU A N 1
ATOM 638 C CA . LEU A 1 85 ? -7.909 -5.074 -11.220 1.00 76.31 85 LEU A CA 1
ATOM 639 C C . LEU A 1 85 ? -7.167 -5.559 -12.475 1.00 76.31 85 LEU A C 1
ATOM 641 O O . LEU A 1 85 ? -5.911 -5.638 -12.450 1.00 76.31 85 LEU A O 1
#

Sequence (85 aa):
MVHAQGGEIRFYGAVVEPASCLPKTRPGSLQVSVECEAERARAAGRPVDASMRSARHVQVRVDPLPAREGAQGKTRNYVVTLSYL

Secondary structure (DSSP, 8-state):
-----PPP--------TT-SEEEEE-TT---EEEEEHHHHHHHTTPPPPSSS--GGGEEEEEEEEPPPTT--S---EEEEEEEE-

pLDDT: mean 72.46, std 15.88, range [37.78, 92.25]

Radius of gyration: 16.3 Å; chains: 1; bounding box: 31×32×48 Å

Foldseek 3Di:
DDDDPDDDDDDDDDPDDPPQKDWDDDPPDLDIDIDGPQNVCVVVVHDHDPPRDDSVQKDKDKAWDDDPPPPPDPDTDIDIDIDGD